Protein AF-A0A4S4DWM0-F1 (afdb_monomer)

Secondary structure (DSSP, 8-state):
-----S--PPP-TTEEEEEEE---STTSSS-SSBTTTTB---TTS-EEEEEHHHHTTTTTTT-EEEEEETTEEEEEEEEEEE--S--SSGGGTTPPPPPTTEEEE-HHHHHHTT--GGG-S-EEEEEEE-HHHHHTTHHHHHHHHHS--TTHHHHHHHHHHHHHHHHHHHTT--

InterPro domains:
  IPR036908 RlpA-like domain superfamily [G3DSA:2.40.40.10] (14-127)
  IPR036908 RlpA-like domain superfamily [SSF50685] (11-117)
  IPR039271 Kiwellin-like [PF24300] (2-119)
  IPR039271 Kiwellin-like [PTHR33191] (1-126)

Mean predicted aligned error: 11.69 Å

Radius of gyration: 18.22 Å; Cα contacts (8 Å, |Δi|>4): 328; chains: 1; bounding box: 51×33×52 Å

Foldseek 3Di:
DADFDQAAPDDDQFQKFKEAEWAQAVVTLVQFHAPQPRHGDGLQAWEWAAENNVCVVVPQAQPWKWKADPNFIDIYGYGHHQARHDACDVSNVHDGRDDRRYIYTGNNRCVRNVPPPVPHGIDIITMRDPCCVVPVCVVVVVVVVVPPDPPVVVVVVVVVVVVVVVVVVVVPPD

Nearest PDB structures (foldseek):
  6fpg-assembly1_E  TM=9.704E-01  e=7.828E-20  Zea mays
  4pmk-assembly1_A  TM=9.713E-01  e=9.513E-19  Actinidia chinensis
  6ti2-assembly1_A  TM=9.547E-01  e=1.549E-18  Zea mays
  4x9u-assembly2_B  TM=9.686E-01  e=9.062E-18  Actinidia deliciosa
  4x9u-assembly1_A  TM=9.707E-01  e=1.156E-17  Actinidia deliciosa

Solvent-accessible surface area (backbone atoms only — not comparable to full-atom values): 9502 Å² total; per-residue (Å²): 138,83,74,65,32,81,55,34,76,80,86,43,86,70,19,72,32,36,35,35,69,40,30,45,27,85,89,40,81,52,66,65,52,28,73,60,75,67,43,58,42,59,41,80,42,41,36,27,23,24,8,36,37,68,20,52,88,56,78,42,47,73,39,63,32,39,43,35,35,88,95,31,65,40,73,28,31,28,39,29,62,32,51,4,66,55,49,60,38,82,93,45,78,51,37,73,37,31,60,38,48,36,39,36,24,12,56,31,44,46,54,60,32,67,54,58,76,93,67,64,54,75,41,79,32,37,34,32,55,63,50,69,65,63,64,62,40,49,68,52,52,55,57,51,67,74,52,88,56,99,62,68,76,65,53,59,59,51,55,53,50,55,58,54,51,59,56,58,60,66,68,70,75,120

Sequence (174 aa):
MYTTYKCSPTVSSQTKATLTINSFQKGGDGGGPSECDGKYHSDDLPVVALSTGWYKGGSRCHNNITISANGRSVVAMVVDECDSTMGCDQDHDYQPPCPNNIVDASKAVWKALGVPQDNWGDLDIICLVSVLYDQQYTPIVEAVYVAGCPYCVLLKDLVKGLMLGLRTELLFMR

Organism: Camellia sinensis var. sinensis (NCBI:txid542762)

Structure (mmCIF, N/CA/C/O backbone):
data_AF-A0A4S4DWM0-F1
#
_entry.id   AF-A0A4S4DWM0-F1
#
loop_
_atom_site.group_PDB
_atom_site.id
_atom_site.type_symbol
_atom_site.label_atom_id
_atom_site.label_alt_id
_atom_si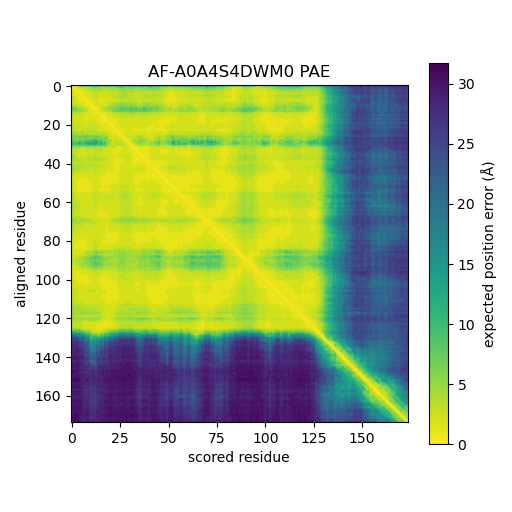te.label_comp_id
_atom_site.label_asym_id
_atom_site.label_entity_id
_atom_site.label_seq_id
_atom_site.pdbx_PDB_ins_code
_atom_site.Cartn_x
_atom_site.Cartn_y
_atom_site.Cartn_z
_atom_site.occupancy
_atom_site.B_iso_or_equiv
_atom_site.auth_seq_id
_atom_site.auth_comp_id
_atom_site.auth_asym_id
_atom_site.auth_atom_id
_atom_site.pdbx_PDB_model_num
ATOM 1 N N . MET A 1 1 ? 1.023 15.508 -18.387 1.00 84.12 1 MET A N 1
ATOM 2 C CA . MET A 1 1 ? 2.122 15.568 -17.400 1.00 84.12 1 MET A CA 1
ATOM 3 C C . MET A 1 1 ? 1.564 14.985 -16.115 1.00 84.12 1 MET A C 1
ATOM 5 O O . MET A 1 1 ? 0.490 15.428 -15.725 1.00 84.12 1 MET A O 1
ATOM 9 N N . TYR A 1 2 ? 2.207 13.969 -15.541 1.00 91.62 2 TYR A N 1
ATOM 10 C CA . TYR A 1 2 ? 1.778 13.349 -14.282 1.00 91.62 2 TYR A CA 1
ATOM 11 C C . TYR A 1 2 ? 2.597 13.913 -13.123 1.00 91.62 2 TYR A C 1
ATOM 13 O O . TYR A 1 2 ? 3.775 14.230 -13.297 1.00 91.62 2 TYR A O 1
ATOM 21 N N . THR A 1 3 ? 1.965 14.079 -11.965 1.00 95.31 3 THR A N 1
ATOM 22 C CA . THR A 1 3 ? 2.642 14.565 -10.760 1.00 95.31 3 THR A CA 1
ATOM 23 C C . THR A 1 3 ? 3.366 13.414 -10.082 1.00 95.31 3 THR A C 1
ATOM 25 O O . THR A 1 3 ? 2.801 12.334 -9.950 1.00 95.31 3 THR A O 1
ATOM 28 N N . THR A 1 4 ? 4.589 13.662 -9.620 1.00 96.81 4 THR A N 1
ATOM 29 C CA . THR A 1 4 ? 5.359 12.709 -8.821 1.00 96.81 4 THR A CA 1
ATOM 30 C C . THR A 1 4 ? 5.592 13.249 -7.416 1.00 96.81 4 THR A C 1
ATOM 32 O O . THR A 1 4 ? 5.619 14.461 -7.177 1.00 96.81 4 THR A O 1
ATOM 35 N N . TYR A 1 5 ? 5.764 12.338 -6.468 1.00 97.12 5 TYR A N 1
ATOM 36 C CA . TYR A 1 5 ? 5.906 12.624 -5.054 1.00 97.12 5 TYR A CA 1
ATOM 37 C C . TYR A 1 5 ? 6.996 11.752 -4.444 1.00 97.12 5 TYR A C 1
ATOM 39 O O . TYR A 1 5 ? 7.058 10.550 -4.670 1.00 97.12 5 TYR A O 1
ATOM 47 N N . LYS A 1 6 ? 7.831 12.366 -3.605 1.00 95.75 6 LYS A N 1
ATOM 48 C CA . LYS A 1 6 ? 8.791 11.656 -2.740 1.00 95.75 6 LYS A CA 1
ATOM 49 C C . LYS A 1 6 ? 8.312 11.556 -1.292 1.00 95.75 6 LYS A C 1
ATOM 51 O O . LYS A 1 6 ? 8.978 10.964 -0.450 1.00 95.75 6 LYS A O 1
ATOM 56 N N . CYS A 1 7 ? 7.191 12.199 -0.980 1.00 96.31 7 CYS A N 1
ATOM 57 C CA . CYS A 1 7 ? 6.642 12.300 0.360 1.00 96.31 7 CYS A CA 1
ATOM 58 C C . CYS A 1 7 ? 5.131 12.080 0.342 1.00 96.31 7 CYS A C 1
ATOM 60 O O . CYS A 1 7 ? 4.441 12.436 -0.614 1.00 96.31 7 CYS A O 1
ATOM 62 N N . SER A 1 8 ? 4.639 11.540 1.449 1.00 96.81 8 SER A N 1
ATOM 63 C CA . SER A 1 8 ? 3.228 11.277 1.707 1.00 96.81 8 SER A CA 1
ATOM 64 C C . SER A 1 8 ? 2.742 12.160 2.859 1.00 96.81 8 SER A C 1
ATOM 66 O O . SER A 1 8 ? 3.572 12.670 3.621 1.00 96.81 8 SER A O 1
ATOM 68 N N . PRO A 1 9 ? 1.421 12.354 3.022 1.00 95.81 9 PRO A N 1
ATOM 69 C CA . PRO A 1 9 ? 0.870 13.083 4.160 1.00 95.81 9 PRO A CA 1
ATOM 70 C C . PRO A 1 9 ? 1.352 12.535 5.510 1.00 95.81 9 PRO A C 1
ATOM 72 O O . PRO A 1 9 ? 1.701 11.360 5.642 1.00 95.81 9 PRO A O 1
ATOM 75 N N . THR A 1 10 ? 1.349 13.381 6.538 1.00 91.88 10 THR A N 1
ATOM 76 C CA . THR A 1 10 ? 1.818 13.010 7.879 1.00 91.88 10 THR A CA 1
ATOM 77 C C . THR A 1 10 ? 1.054 11.809 8.438 1.00 91.88 10 THR A C 1
ATOM 79 O O . THR A 1 10 ? -0.177 11.800 8.478 1.00 91.88 10 THR A O 1
ATOM 82 N N . VAL A 1 11 ? 1.797 10.815 8.927 1.00 89.06 11 VAL A N 1
ATOM 83 C CA . VAL A 1 11 ? 1.231 9.642 9.602 1.00 89.06 11 VAL A CA 1
ATOM 84 C C . VAL A 1 11 ? 0.773 10.028 11.011 1.00 89.06 11 VAL A C 1
ATOM 86 O O . VAL A 1 11 ? 1.516 10.638 11.776 1.00 89.06 11 VAL A O 1
ATOM 89 N N . SER A 1 12 ? -0.452 9.648 11.360 1.00 86.88 12 SER A N 1
ATOM 90 C CA . SER A 1 12 ? -1.062 9.816 12.683 1.00 86.88 12 SER A CA 1
ATOM 91 C C . SER A 1 12 ? -1.888 8.582 13.068 1.00 86.88 12 SER A C 1
ATOM 93 O O . SER A 1 12 ? -2.016 7.633 12.291 1.00 86.88 12 SER A O 1
ATOM 95 N N . SER A 1 13 ? -2.505 8.600 14.252 1.00 82.00 13 SER A N 1
ATOM 96 C CA . SER A 1 13 ? -3.485 7.581 14.655 1.00 82.00 13 SER A CA 1
ATOM 97 C C . SER A 1 13 ? -4.759 7.585 13.798 1.00 82.00 13 SER A C 1
ATOM 99 O O . SER A 1 13 ? -5.569 6.673 13.898 1.00 82.00 13 SER A O 1
ATOM 101 N N . GLN A 1 14 ? -4.973 8.597 12.959 1.00 88.06 14 GLN A N 1
ATOM 102 C CA . GLN A 1 14 ? -6.126 8.678 12.064 1.00 88.06 14 GLN A CA 1
ATOM 103 C C . GLN A 1 14 ? -5.676 9.118 10.670 1.00 88.06 14 GLN A C 1
ATOM 105 O O . GLN A 1 14 ? -6.199 10.077 10.102 1.00 88.06 14 GLN A O 1
ATOM 110 N N . THR A 1 15 ? -4.658 8.441 10.129 1.00 92.44 15 THR A N 1
ATOM 111 C CA . THR A 1 15 ? -4.119 8.769 8.804 1.00 92.44 15 THR A CA 1
ATOM 112 C C . THR A 1 15 ? -5.198 8.540 7.756 1.00 92.44 15 THR A C 1
ATOM 114 O O . THR A 1 15 ? -5.656 7.415 7.572 1.00 92.44 15 THR A O 1
ATOM 117 N N . LYS A 1 16 ? -5.615 9.610 7.080 1.00 96.19 16 LYS A N 1
ATOM 118 C 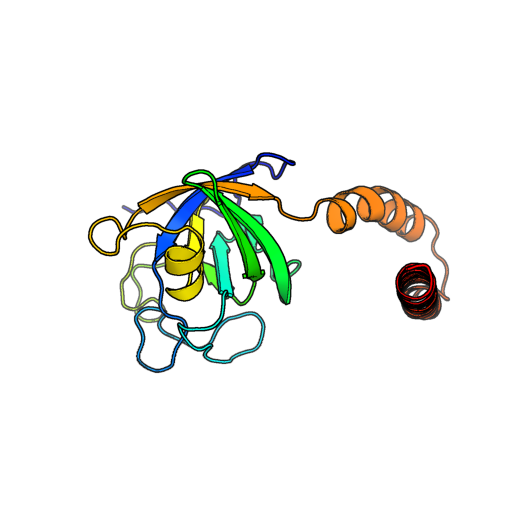CA . LYS A 1 16 ? -6.537 9.523 5.948 1.00 96.19 16 LYS A CA 1
ATOM 119 C C . LYS A 1 16 ? -5.777 9.031 4.726 1.00 96.19 16 LYS A C 1
ATOM 121 O O . LYS A 1 16 ? -4.721 9.577 4.408 1.00 96.19 16 LYS A O 1
ATOM 126 N N . ALA A 1 17 ? -6.324 8.028 4.061 1.00 97.25 17 ALA A N 1
ATOM 127 C CA . ALA A 1 17 ? -5.766 7.461 2.846 1.00 97.25 17 ALA A CA 1
ATOM 128 C C . ALA A 1 17 ? -6.890 7.081 1.884 1.00 97.25 17 ALA A C 1
ATOM 130 O O 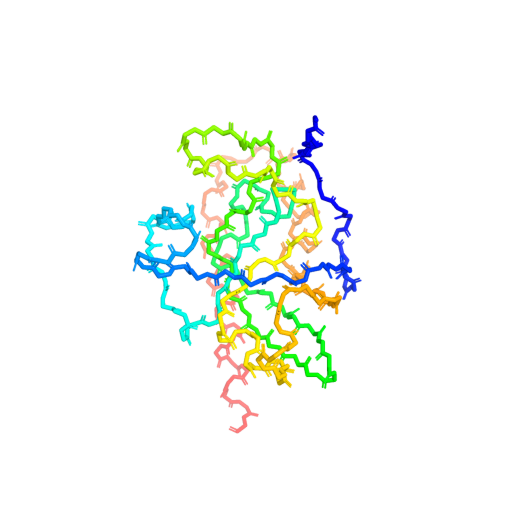. ALA A 1 17 ? -8.044 6.946 2.295 1.00 97.25 17 ALA A O 1
ATOM 131 N N . THR A 1 18 ? -6.528 6.888 0.625 1.00 98.31 18 THR A N 1
ATOM 132 C CA . THR A 1 18 ? -7.394 6.273 -0.375 1.00 98.31 18 THR A CA 1
ATOM 133 C C . THR A 1 18 ? -6.947 4.827 -0.544 1.00 98.31 18 THR A C 1
ATOM 135 O O . THR A 1 18 ? -5.769 4.553 -0.768 1.00 98.31 18 THR A O 1
ATOM 138 N N . LEU A 1 19 ? -7.877 3.899 -0.353 1.00 98.25 19 LEU A N 1
ATOM 139 C CA . LEU A 1 19 ? -7.682 2.482 -0.606 1.00 98.25 19 LEU A CA 1
ATOM 140 C C . LEU A 1 19 ? -7.944 2.216 -2.084 1.00 98.25 19 LEU A C 1
ATOM 142 O O . LEU A 1 19 ? -9.036 2.529 -2.558 1.00 98.25 19 LEU A O 1
ATOM 146 N N . THR A 1 20 ? -6.975 1.617 -2.765 1.00 97.75 20 THR A N 1
ATOM 147 C CA . THR A 1 20 ? -7.118 1.120 -4.139 1.00 97.75 20 THR A CA 1
ATOM 148 C C . THR A 1 20 ? -7.081 -0.403 -4.160 1.00 97.75 20 THR A C 1
ATOM 150 O O . THR A 1 20 ? -6.827 -1.054 -3.137 1.00 97.75 20 THR A O 1
ATOM 153 N N . ILE A 1 21 ? -7.433 -0.992 -5.298 1.00 96.75 21 ILE A N 1
ATOM 154 C CA . ILE A 1 21 ? -7.396 -2.436 -5.493 1.00 96.75 21 ILE A CA 1
ATOM 155 C C . ILE A 1 21 ? -6.232 -2.831 -6.390 1.00 96.75 21 ILE A C 1
ATOM 157 O O . ILE A 1 21 ? -6.082 -2.289 -7.479 1.00 96.75 21 ILE A O 1
ATOM 161 N N . ASN A 1 22 ? -5.487 -3.835 -5.940 1.00 95.69 22 ASN A N 1
ATOM 162 C CA . ASN A 1 22 ? -4.404 -4.445 -6.693 1.00 95.69 22 ASN A CA 1
ATOM 163 C C . ASN A 1 22 ? -4.311 -5.939 -6.382 1.00 95.69 22 ASN A C 1
ATOM 165 O O . ASN A 1 22 ? -4.739 -6.413 -5.324 1.00 95.69 22 ASN A O 1
ATOM 169 N N . SER A 1 23 ? -3.760 -6.700 -7.314 1.00 96.38 23 SER A N 1
ATOM 170 C CA . SER A 1 23 ? -3.509 -8.124 -7.200 1.00 96.38 23 SER A CA 1
ATOM 171 C C . SER A 1 23 ? -2.002 -8.381 -7.246 1.00 96.38 23 SER A C 1
ATOM 173 O O . SER A 1 23 ? -1.362 -8.312 -8.296 1.00 96.38 23 SER A O 1
ATOM 175 N N . PHE A 1 24 ? -1.462 -8.785 -6.096 1.00 95.75 24 PHE A N 1
ATOM 176 C CA . PHE A 1 24 ? -0.043 -9.090 -5.872 1.00 95.75 24 PHE A CA 1
ATOM 177 C C . PHE A 1 24 ? 0.358 -10.496 -6.343 1.00 95.75 24 PHE A C 1
ATOM 179 O O . PHE A 1 24 ? 1.486 -10.945 -6.127 1.00 95.75 24 PHE A O 1
ATOM 186 N N . GLN A 1 25 ? -0.575 -11.244 -6.933 1.00 96.50 25 GLN A N 1
ATOM 187 C CA . GLN A 1 25 ? -0.326 -12.598 -7.410 1.00 96.50 25 GLN A CA 1
ATOM 188 C C . GLN A 1 25 ? 0.380 -12.592 -8.767 1.00 96.50 25 GLN A C 1
ATOM 190 O O . GLN A 1 25 ? 0.293 -11.652 -9.554 1.00 96.50 25 GLN A O 1
ATOM 195 N N . LYS A 1 26 ? 1.050 -13.701 -9.086 1.00 93.56 26 LYS A N 1
ATOM 196 C CA . LYS A 1 26 ? 1.722 -13.857 -10.377 1.00 93.56 26 LYS A CA 1
ATOM 197 C C . LYS A 1 26 ? 0.712 -13.784 -11.525 1.00 93.56 26 LYS A C 1
ATOM 199 O O . LYS A 1 26 ? -0.238 -14.564 -11.553 1.00 93.56 26 LYS A O 1
ATOM 204 N N . GLY A 1 27 ? 0.971 -12.908 -12.496 1.00 89.69 27 GLY A N 1
ATOM 205 C CA . GLY A 1 27 ? 0.053 -12.653 -13.613 1.00 89.69 27 GLY A CA 1
ATOM 206 C C . GLY A 1 27 ? -1.155 -11.789 -13.234 1.00 89.69 27 GLY A C 1
ATOM 207 O O . GLY A 1 27 ? -2.140 -11.779 -13.968 1.00 89.69 27 GLY A O 1
ATOM 208 N N . GLY A 1 28 ? -1.093 -11.131 -12.074 1.00 89.19 28 GLY A N 1
ATOM 209 C CA . GLY A 1 28 ? -1.983 -10.051 -11.677 1.00 89.19 28 GLY A CA 1
ATOM 210 C C . GLY A 1 28 ? -1.674 -8.725 -12.374 1.00 89.19 28 GLY A C 1
ATOM 211 O O . GLY A 1 28 ? -0.840 -8.660 -13.273 1.00 89.19 28 GLY A O 1
ATOM 212 N N . ASP A 1 29 ? -2.358 -7.676 -11.932 1.00 83.75 29 ASP A N 1
ATOM 213 C CA . ASP A 1 29 ? -2.177 -6.279 -12.347 1.00 83.75 29 ASP A CA 1
ATOM 214 C C . ASP A 1 29 ? -1.058 -5.546 -11.591 1.00 83.75 29 ASP A C 1
ATOM 216 O O . ASP A 1 29 ? -0.580 -4.527 -12.083 1.00 83.75 29 ASP A O 1
ATOM 220 N N . GLY A 1 30 ? -0.572 -6.092 -10.470 1.00 78.19 30 GLY A N 1
ATOM 221 C CA . GLY A 1 30 ? 0.536 -5.523 -9.692 1.00 78.19 30 GLY A CA 1
ATOM 222 C C . GLY A 1 30 ? 1.914 -5.600 -10.357 1.00 78.19 30 GLY A C 1
ATOM 223 O O . GLY A 1 30 ? 2.913 -5.262 -9.732 1.00 78.19 30 GLY A O 1
ATOM 224 N N . GLY A 1 31 ? 1.990 -6.063 -11.607 1.00 84.38 31 GLY A N 1
ATOM 225 C CA . GLY A 1 31 ? 3.233 -6.162 -12.363 1.00 84.38 31 GLY A CA 1
ATOM 226 C C . GLY A 1 31 ? 4.184 -7.222 -11.801 1.00 84.38 31 GLY A C 1
ATOM 227 O O . GLY A 1 31 ? 3.956 -8.429 -11.944 1.00 84.38 31 GLY A O 1
ATOM 228 N N . GLY A 1 32 ? 5.297 -6.764 -11.227 1.00 89.31 32 GLY A N 1
ATOM 229 C CA . GLY A 1 32 ? 6.384 -7.603 -10.726 1.00 89.31 32 GLY A CA 1
ATOM 230 C C . GLY A 1 32 ? 6.135 -8.228 -9.343 1.00 89.31 32 GLY A C 1
ATOM 231 O O . GLY A 1 32 ? 5.074 -8.069 -8.745 1.00 89.31 32 GLY A O 1
ATOM 232 N N . PRO A 1 33 ? 7.111 -8.995 -8.823 1.00 94.25 33 PRO A N 1
ATOM 233 C CA . PRO A 1 33 ? 7.114 -9.427 -7.426 1.00 94.25 33 PRO A CA 1
ATOM 234 C C . PRO A 1 33 ? 7.263 -8.230 -6.476 1.00 94.25 33 PRO A C 1
ATOM 236 O O . PRO A 1 33 ? 7.972 -7.287 -6.807 1.00 94.25 33 PRO A O 1
ATOM 239 N N . SER A 1 34 ? 6.689 -8.316 -5.276 1.00 96.31 34 SER A N 1
ATOM 240 C CA . SER A 1 34 ? 6.656 -7.193 -4.338 1.00 96.31 34 SER A CA 1
ATOM 241 C C . SER A 1 34 ? 8.017 -6.818 -3.747 1.00 96.31 34 SER A C 1
ATOM 243 O O . SER A 1 34 ? 8.821 -7.690 -3.403 1.00 96.31 34 SER A O 1
ATOM 245 N N . GLU A 1 35 ? 8.245 -5.519 -3.551 1.00 96.25 35 GLU A N 1
ATOM 246 C CA . GLU A 1 35 ? 9.536 -4.927 -3.175 1.00 96.25 35 GLU A CA 1
ATOM 247 C C . GLU A 1 35 ? 10.096 -5.419 -1.831 1.00 96.25 35 GLU A C 1
ATOM 249 O O . GLU A 1 35 ? 11.311 -5.537 -1.665 1.00 96.25 35 GLU A O 1
ATOM 254 N N . CYS A 1 36 ? 9.248 -5.756 -0.852 1.00 95.50 36 CYS A N 1
ATOM 255 C CA . CYS A 1 36 ? 9.744 -6.153 0.469 1.00 95.50 36 CYS A CA 1
ATOM 256 C C . CYS A 1 36 ? 10.476 -7.501 0.480 1.00 95.50 36 CYS A C 1
ATOM 258 O O . CYS A 1 36 ? 11.385 -7.694 1.291 1.00 95.50 36 CYS A O 1
ATOM 260 N N . ASP A 1 37 ? 10.061 -8.457 -0.358 1.00 96.94 37 ASP A N 1
ATOM 261 C CA . ASP A 1 37 ? 10.576 -9.831 -0.320 1.00 96.94 37 ASP A CA 1
ATOM 262 C C . ASP A 1 37 ? 10.818 -10.488 -1.684 1.00 96.94 37 ASP A C 1
ATOM 264 O O . ASP A 1 37 ? 11.252 -11.646 -1.729 1.00 96.94 37 ASP A O 1
ATOM 268 N N . GLY A 1 38 ? 10.578 -9.768 -2.780 1.00 96.06 38 GLY A N 1
ATOM 269 C CA . GLY A 1 38 ? 10.754 -10.253 -4.144 1.00 96.06 38 GLY A CA 1
ATOM 270 C C . GLY A 1 38 ? 9.806 -11.397 -4.498 1.00 96.06 38 GLY A C 1
ATOM 271 O O . GLY A 1 38 ? 10.171 -12.274 -5.289 1.00 96.06 38 GLY A O 1
ATOM 272 N N . LYS A 1 39 ? 8.613 -11.451 -3.889 1.00 96.00 39 LYS A N 1
ATOM 273 C CA . LYS A 1 39 ? 7.637 -12.533 -4.094 1.00 96.00 39 LYS A CA 1
ATOM 274 C C . LYS A 1 39 ? 6.281 -12.007 -4.529 1.00 96.00 39 LYS A C 1
ATOM 276 O O . LYS A 1 39 ? 5.889 -10.891 -4.226 1.00 96.00 39 LYS A O 1
ATOM 281 N N . TYR A 1 40 ? 5.546 -12.884 -5.200 1.00 97.00 40 TYR A N 1
ATOM 282 C CA . TYR A 1 40 ? 4.117 -12.707 -5.415 1.00 97.00 40 TYR A CA 1
ATOM 283 C C . TYR A 1 40 ? 3.342 -13.185 -4.185 1.00 97.00 40 TYR A C 1
ATOM 285 O O . TYR A 1 40 ? 3.691 -14.206 -3.582 1.00 97.00 40 TYR A O 1
ATOM 293 N N . HIS A 1 41 ? 2.249 -12.498 -3.869 1.00 96.25 41 HIS A N 1
ATOM 294 C CA . HIS A 1 41 ? 1.358 -12.802 -2.751 1.00 96.25 41 HIS A CA 1
ATOM 295 C C . HIS A 1 41 ? -0.041 -13.127 -3.277 1.00 96.25 41 HIS A C 1
ATOM 297 O O . HIS A 1 41 ? -0.522 -12.509 -4.218 1.00 96.25 41 HIS A O 1
ATOM 303 N N . SER A 1 42 ? -0.703 -14.133 -2.705 1.00 97.12 42 SER A N 1
ATOM 304 C CA . SER A 1 42 ? -2.056 -14.510 -3.137 1.00 97.12 42 SER A CA 1
ATOM 305 C C . SER A 1 42 ? -3.069 -13.407 -2.820 1.00 97.12 42 SER A C 1
ATOM 307 O O . SER A 1 42 ? -3.030 -12.828 -1.737 1.00 97.12 42 SER A O 1
ATOM 309 N N . ASP A 1 43 ? -4.041 -13.206 -3.713 1.00 96.06 43 ASP A N 1
ATOM 310 C CA . ASP A 1 43 ? -5.174 -12.291 -3.512 1.00 96.06 43 ASP A CA 1
ATOM 311 C C . ASP A 1 43 ? -6.054 -12.625 -2.295 1.00 96.06 43 ASP A C 1
ATOM 313 O O . ASP A 1 43 ? -6.860 -11.792 -1.869 1.00 96.06 43 ASP A O 1
ATOM 317 N N . ASP A 1 44 ? -5.919 -13.834 -1.744 1.00 96.81 44 ASP A N 1
ATOM 318 C CA . ASP A 1 44 ? -6.617 -14.280 -0.538 1.00 96.81 44 ASP A CA 1
ATOM 319 C C . ASP A 1 44 ? -5.862 -13.925 0.759 1.00 96.81 44 ASP A C 1
ATOM 321 O O . ASP A 1 44 ? -6.396 -14.113 1.855 1.00 96.81 44 ASP A O 1
ATOM 325 N N . LEU A 1 45 ? -4.646 -13.374 0.663 1.00 97.12 45 LEU A N 1
ATOM 326 C CA . LEU A 1 45 ? -3.897 -12.848 1.804 1.00 97.12 45 LEU A CA 1
ATOM 327 C C . LEU A 1 45 ? -4.169 -11.350 1.976 1.00 97.12 45 LEU A C 1
ATOM 329 O O . LEU A 1 45 ? -4.107 -10.617 0.994 1.00 97.12 45 LEU A O 1
ATOM 333 N N . PRO A 1 46 ? -4.414 -10.855 3.204 1.00 97.56 46 PRO A N 1
ATOM 334 C CA . PRO A 1 46 ? -4.595 -9.430 3.452 1.00 97.56 46 PRO A CA 1
ATOM 335 C C . PRO A 1 46 ? -3.240 -8.711 3.411 1.00 97.56 46 PRO A C 1
ATOM 337 O O . PRO A 1 46 ? -2.592 -8.497 4.438 1.00 97.56 46 PRO A O 1
ATOM 340 N N . VAL A 1 47 ? -2.805 -8.354 2.208 1.00 98.12 47 VAL A N 1
ATOM 341 C CA . VAL A 1 47 ? -1.554 -7.632 1.944 1.00 98.12 47 VAL A CA 1
ATOM 342 C C . VAL A 1 47 ? -1.803 -6.308 1.224 1.00 98.12 47 VAL A C 1
ATOM 344 O O . VAL A 1 47 ? -2.851 -6.144 0.583 1.00 98.12 47 VAL A O 1
ATOM 347 N N . VAL A 1 48 ? -0.861 -5.371 1.369 1.00 98.19 48 VAL A N 1
ATOM 348 C CA . VAL A 1 48 ? -0.925 -4.025 0.781 1.00 98.19 48 VAL A CA 1
ATOM 349 C C . VAL A 1 48 ? 0.431 -3.489 0.310 1.00 98.19 48 VAL A C 1
ATOM 351 O O . VAL A 1 48 ? 1.474 -3.843 0.869 1.00 98.19 48 VAL A O 1
ATOM 354 N N . ALA A 1 49 ? 0.381 -2.540 -0.622 1.00 97.81 49 ALA A N 1
ATOM 355 C CA . ALA A 1 49 ? 1.440 -1.589 -0.924 1.00 97.81 49 ALA A CA 1
ATOM 356 C C . ALA A 1 49 ? 1.145 -0.224 -0.289 1.00 97.81 49 ALA A C 1
ATOM 358 O O . ALA A 1 49 ? -0.012 0.143 -0.059 1.00 97.81 49 ALA A O 1
ATOM 359 N N . LEU A 1 50 ? 2.188 0.554 -0.015 1.00 97.62 50 LEU A N 1
ATOM 360 C CA . LEU A 1 50 ? 2.060 1.929 0.473 1.00 97.62 50 LEU A CA 1
ATOM 361 C C . LEU A 1 50 ? 2.709 2.901 -0.507 1.00 97.62 50 LEU A C 1
ATOM 363 O O . LEU A 1 50 ? 3.790 2.608 -1.008 1.00 97.62 50 LEU A O 1
ATOM 367 N N . SER A 1 51 ? 2.117 4.085 -0.704 1.00 97.88 51 SER A N 1
ATOM 368 C CA . SER A 1 51 ? 2.790 5.180 -1.423 1.00 97.88 51 SER A CA 1
ATOM 369 C C . SER A 1 51 ? 4.209 5.413 -0.897 1.00 97.88 51 SER A C 1
ATOM 371 O O . SER A 1 51 ? 4.416 5.360 0.318 1.00 97.88 51 SER A O 1
ATOM 373 N N . THR A 1 52 ? 5.159 5.767 -1.766 1.00 97.75 52 THR A N 1
ATOM 374 C CA . THR A 1 52 ? 6.597 5.919 -1.451 1.00 97.75 52 THR A CA 1
ATOM 375 C C . THR A 1 52 ? 6.908 6.577 -0.102 1.00 97.75 52 THR A C 1
ATOM 377 O O . THR A 1 52 ? 7.697 6.066 0.700 1.00 97.75 52 THR A O 1
ATOM 380 N N . GLY A 1 53 ? 6.271 7.711 0.211 1.00 95.69 53 GLY A N 1
ATOM 381 C CA . GLY A 1 53 ? 6.523 8.418 1.470 1.00 95.69 53 GLY A CA 1
ATOM 382 C C . GLY A 1 53 ? 6.080 7.636 2.714 1.00 95.69 53 GLY A C 1
ATOM 383 O O . GLY A 1 53 ? 6.707 7.731 3.773 1.00 95.69 53 GLY A O 1
ATOM 384 N N . TRP A 1 54 ? 5.020 6.836 2.601 1.00 96.44 54 TRP A N 1
ATOM 385 C CA . TRP A 1 54 ? 4.590 5.897 3.633 1.00 96.44 54 TRP A CA 1
ATOM 386 C C . TRP A 1 54 ? 5.329 4.558 3.575 1.00 96.44 54 TRP A C 1
ATOM 388 O O . TRP A 1 54 ? 5.493 3.927 4.615 1.00 96.44 54 TRP A O 1
ATOM 398 N N . TYR A 1 55 ? 5.834 4.127 2.429 1.00 96.06 55 TYR A N 1
ATOM 399 C CA . TYR A 1 55 ? 6.711 2.962 2.359 1.00 96.06 55 TYR A CA 1
ATOM 400 C C . TYR A 1 55 ? 8.038 3.206 3.102 1.00 96.06 55 TYR A C 1
ATOM 402 O O . TYR A 1 55 ? 8.537 2.322 3.805 1.00 96.06 55 TYR A O 1
ATOM 410 N N . LYS A 1 56 ? 8.549 4.451 3.044 1.00 94.69 56 LYS A N 1
ATOM 411 C CA . LYS A 1 56 ? 9.738 4.927 3.780 1.00 94.69 56 LYS A CA 1
ATOM 412 C C . LYS A 1 56 ? 10.959 4.031 3.508 1.00 94.69 56 LYS A C 1
ATOM 414 O O . LYS A 1 56 ? 11.659 3.619 4.431 1.00 94.69 56 LYS A O 1
ATOM 419 N N . GLY A 1 57 ? 11.185 3.704 2.232 1.00 94.00 57 GLY A N 1
ATOM 420 C CA . GLY A 1 57 ? 12.302 2.862 1.787 1.00 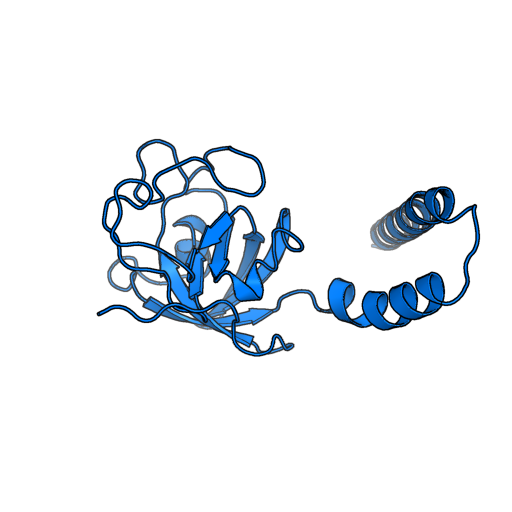94.00 57 GLY A CA 1
ATOM 421 C C . GLY A 1 57 ? 12.302 1.473 2.431 1.00 94.00 57 GLY A C 1
ATOM 422 O O . GLY A 1 57 ? 13.341 1.011 2.895 1.00 94.00 57 GLY A O 1
ATOM 423 N N . GLY A 1 58 ? 11.125 0.860 2.566 1.00 92.94 58 GLY A N 1
ATOM 424 C CA . GLY A 1 58 ? 10.965 -0.478 3.133 1.00 92.94 58 GLY A CA 1
ATOM 425 C C . 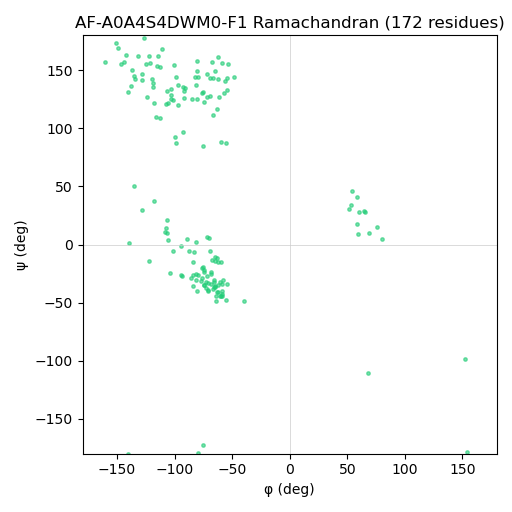GLY A 1 58 ? 10.986 -0.544 4.658 1.00 92.94 58 GLY A C 1
ATOM 426 O O . GLY A 1 58 ? 10.868 -1.628 5.228 1.00 92.94 58 GLY A O 1
ATOM 427 N N . SER A 1 59 ? 11.055 0.586 5.375 1.00 93.25 59 SER A N 1
ATOM 428 C CA . SER A 1 59 ? 11.063 0.561 6.847 1.00 93.25 59 SER A CA 1
ATOM 429 C C . SER A 1 59 ? 9.779 -0.026 7.453 1.00 93.25 59 SER A C 1
ATOM 431 O O . SER A 1 59 ? 9.729 -0.291 8.656 1.00 93.25 59 SER A O 1
ATOM 433 N N . ARG A 1 6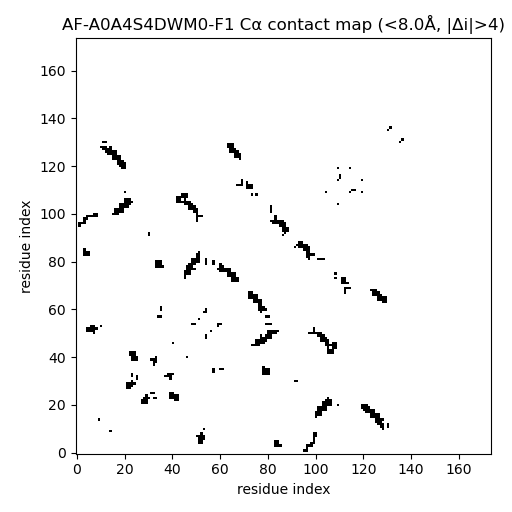0 ? 8.713 -0.151 6.651 1.00 93.12 60 ARG A N 1
ATOM 434 C CA . ARG A 1 60 ? 7.427 -0.740 7.042 1.00 93.12 60 ARG A CA 1
ATOM 435 C C . ARG A 1 60 ? 7.185 -2.133 6.463 1.00 93.12 60 ARG A C 1
ATOM 437 O O . ARG A 1 60 ? 6.125 -2.687 6.729 1.00 93.12 60 ARG A O 1
ATOM 444 N N . CYS A 1 61 ? 8.145 -2.713 5.746 1.00 95.06 61 CYS A N 1
ATOM 445 C CA . CYS A 1 61 ? 8.024 -4.061 5.205 1.00 95.06 61 CYS A CA 1
ATOM 446 C C . CYS A 1 61 ? 7.684 -5.090 6.280 1.00 95.06 61 CYS A C 1
ATOM 448 O O . CYS A 1 61 ? 8.282 -5.108 7.358 1.00 95.06 61 CYS A O 1
ATOM 450 N N . HIS A 1 62 ? 6.702 -5.935 5.972 1.00 94.50 62 HIS A N 1
ATOM 451 C CA . HIS A 1 62 ? 6.157 -6.981 6.838 1.00 94.50 62 HIS A CA 1
ATOM 452 C C . HIS A 1 62 ? 5.561 -6.488 8.165 1.00 94.50 62 HIS A C 1
ATOM 454 O O . HIS A 1 62 ? 5.195 -7.295 9.022 1.00 94.50 62 HIS A O 1
ATOM 460 N N . ASN A 1 63 ? 5.413 -5.171 8.341 1.00 92.62 63 ASN A N 1
ATOM 461 C CA . ASN A 1 63 ? 4.647 -4.622 9.446 1.00 92.62 63 ASN A CA 1
ATOM 462 C C . ASN A 1 63 ? 3.159 -4.661 9.112 1.00 92.62 63 ASN A C 1
ATOM 464 O O . ASN A 1 63 ? 2.738 -4.496 7.967 1.00 92.62 63 ASN A O 1
ATOM 468 N N . ASN A 1 64 ? 2.359 -4.819 10.160 1.00 93.12 64 ASN A N 1
ATOM 469 C CA . ASN A 1 64 ? 0.913 -4.807 10.049 1.00 93.12 64 ASN A CA 1
ATOM 470 C C . ASN A 1 64 ? 0.359 -3.395 10.251 1.00 93.12 64 ASN A C 1
ATOM 472 O O . ASN A 1 64 ? 0.713 -2.695 11.210 1.00 93.12 64 AS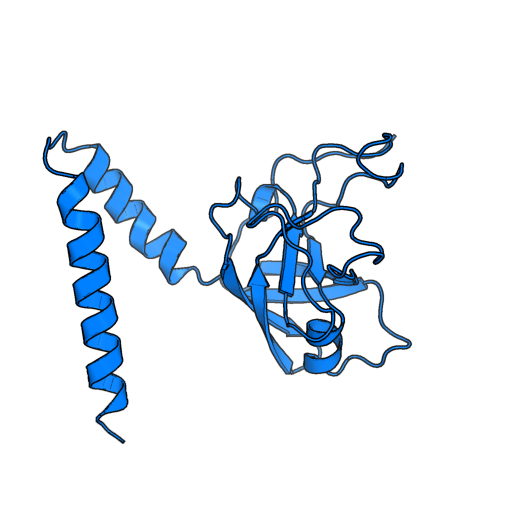N A O 1
ATOM 476 N N . ILE A 1 65 ? -0.567 -3.019 9.378 1.00 93.81 65 ILE A N 1
ATOM 477 C CA . ILE A 1 65 ? -1.394 -1.820 9.499 1.00 93.81 65 ILE A CA 1
ATOM 478 C C . ILE A 1 65 ? -2.847 -2.227 9.726 1.00 93.81 65 ILE A C 1
ATOM 480 O O . ILE A 1 65 ? -3.273 -3.305 9.313 1.00 93.81 65 ILE A O 1
ATOM 484 N N . THR A 1 66 ? -3.614 -1.372 10.395 1.00 95.44 66 THR A N 1
ATOM 485 C CA . THR A 1 66 ? -5.064 -1.563 10.521 1.00 95.44 66 THR A CA 1
ATOM 486 C C . THR A 1 66 ? -5.780 -0.578 9.613 1.00 95.44 66 THR A C 1
ATOM 488 O O . THR A 1 66 ? -5.624 0.633 9.757 1.00 95.44 66 THR A O 1
ATOM 491 N N . ILE A 1 67 ? -6.578 -1.102 8.693 1.00 96.62 67 ILE A N 1
ATOM 492 C CA . ILE A 1 67 ? -7.375 -0.331 7.743 1.00 96.62 67 ILE A CA 1
ATOM 493 C C . ILE A 1 67 ? -8.810 -0.349 8.235 1.00 96.62 67 ILE A C 1
ATOM 495 O O . ILE A 1 67 ? -9.339 -1.420 8.524 1.00 96.62 67 ILE A O 1
ATOM 499 N N . SER A 1 68 ? -9.431 0.822 8.349 1.00 96.12 68 SER A N 1
ATOM 500 C CA . SER A 1 68 ? -10.814 0.957 8.804 1.00 96.12 68 SER A CA 1
ATOM 501 C C . SER A 1 68 ? -11.656 1.707 7.783 1.00 96.12 68 SER A C 1
ATOM 503 O O . SER A 1 68 ? -11.307 2.817 7.378 1.00 96.12 68 SER A O 1
ATOM 505 N N . ALA A 1 69 ? -12.769 1.093 7.393 1.00 95.31 69 ALA A N 1
ATOM 506 C CA . ALA A 1 69 ? -13.729 1.616 6.429 1.00 95.31 69 ALA A CA 1
ATOM 507 C C . ALA A 1 69 ? -15.073 0.902 6.602 1.00 95.31 69 ALA A C 1
ATOM 509 O O . ALA A 1 69 ? -15.116 -0.217 7.108 1.00 95.31 69 ALA A O 1
ATOM 510 N N . ASN A 1 70 ? -16.177 1.521 6.175 1.00 93.31 70 ASN A N 1
ATOM 511 C CA . ASN A 1 70 ? -17.499 0.875 6.171 1.00 93.31 70 ASN A CA 1
ATOM 512 C C . ASN A 1 70 ? -17.915 0.263 7.537 1.00 93.31 70 ASN A C 1
ATOM 514 O O . ASN A 1 70 ? -18.535 -0.797 7.611 1.00 93.31 70 ASN A O 1
ATOM 518 N N . GLY A 1 71 ? -17.504 0.893 8.646 1.00 95.00 71 GLY A N 1
ATOM 519 C CA . GLY A 1 71 ? -17.757 0.396 10.007 1.00 95.00 71 GLY A CA 1
ATOM 520 C C . GLY A 1 71 ? -17.007 -0.891 10.386 1.00 95.00 71 GLY A C 1
ATOM 521 O O . GLY A 1 71 ? -17.302 -1.479 11.424 1.00 95.00 71 GLY A O 1
ATOM 522 N N . ARG A 1 72 ? -16.051 -1.336 9.565 1.00 96.56 72 ARG A N 1
ATOM 523 C CA . ARG A 1 72 ? -15.220 -2.526 9.778 1.00 96.56 72 ARG A CA 1
ATOM 524 C C . ARG A 1 72 ? -13.740 -2.160 9.791 1.00 96.56 72 ARG A C 1
ATOM 526 O O . ARG A 1 72 ? -13.342 -1.105 9.297 1.00 96.56 72 ARG A O 1
ATOM 533 N N . SER A 1 73 ? -12.931 -3.070 10.325 1.00 95.50 73 SER A N 1
ATOM 534 C CA . SER A 1 73 ? -11.476 -2.955 10.313 1.00 95.50 73 SER A CA 1
ATOM 535 C C . SER A 1 73 ? -10.832 -4.279 9.926 1.00 95.50 73 SER A C 1
ATOM 537 O O . SER A 1 73 ? -11.322 -5.347 10.293 1.00 95.50 73 SER A O 1
ATOM 539 N N . VAL A 1 74 ? -9.715 -4.204 9.212 1.00 96.56 74 VAL A N 1
ATOM 540 C CA . VAL A 1 74 ? -8.897 -5.354 8.821 1.00 96.56 74 VAL A CA 1
ATOM 541 C C . VAL A 1 74 ? -7.430 -5.051 9.083 1.00 96.56 74 VAL A C 1
ATOM 543 O O . VAL A 1 74 ? -6.972 -3.922 8.908 1.00 96.56 74 VAL A O 1
ATOM 546 N N . VAL A 1 75 ? -6.697 -6.068 9.528 1.00 96.06 75 VAL A N 1
ATOM 547 C CA . VAL A 1 75 ? -5.242 -6.010 9.649 1.00 96.06 75 VAL A CA 1
ATOM 548 C C . VAL A 1 75 ? -4.640 -6.540 8.357 1.00 96.06 75 VAL A C 1
ATOM 550 O O . VAL A 1 75 ? -4.970 -7.652 7.949 1.00 96.06 75 VAL A O 1
ATOM 553 N N . ALA A 1 76 ? -3.765 -5.754 7.738 1.00 96.62 76 ALA A N 1
ATOM 554 C CA . ALA A 1 76 ? -3.071 -6.130 6.516 1.00 96.62 76 ALA A CA 1
ATOM 555 C C . ALA A 1 76 ? -1.560 -5.937 6.657 1.00 96.62 76 ALA A C 1
ATOM 557 O O . ALA A 1 76 ? -1.104 -5.028 7.357 1.00 96.62 76 ALA A O 1
ATOM 558 N N . MET A 1 77 ? -0.794 -6.803 5.999 1.00 97.00 77 MET A N 1
ATOM 559 C CA . MET A 1 77 ? 0.665 -6.762 6.004 1.00 97.00 77 MET A CA 1
ATOM 560 C C . MET A 1 77 ? 1.175 -5.930 4.828 1.00 97.00 77 MET A C 1
ATOM 562 O O . MET A 1 77 ? 0.756 -6.135 3.691 1.00 97.00 77 MET A O 1
ATOM 566 N N . VAL A 1 78 ? 2.106 -5.017 5.094 1.00 97.44 78 VAL A N 1
ATOM 567 C CA . VAL A 1 78 ? 2.791 -4.267 4.036 1.00 97.44 78 VAL A CA 1
ATOM 568 C C . VAL A 1 78 ? 3.794 -5.185 3.349 1.00 97.44 78 VAL A C 1
ATOM 570 O O . VAL A 1 78 ? 4.681 -5.733 4.009 1.00 97.44 78 VAL A O 1
ATOM 573 N N . VAL A 1 79 ? 3.653 -5.350 2.039 1.00 97.75 79 VAL A N 1
ATOM 574 C CA . VAL A 1 79 ? 4.540 -6.191 1.222 1.00 97.75 79 VAL A CA 1
ATOM 575 C C . VAL A 1 79 ? 5.213 -5.425 0.095 1.00 97.75 79 VAL A C 1
ATOM 577 O O . VAL A 1 79 ? 6.190 -5.931 -0.444 1.00 97.75 79 VAL A O 1
ATOM 580 N N . ASP A 1 80 ? 4.742 -4.221 -0.230 1.00 97.56 80 ASP A N 1
ATOM 581 C CA . ASP A 1 80 ? 5.174 -3.541 -1.446 1.00 97.56 80 ASP A CA 1
ATOM 582 C C . ASP A 1 80 ? 5.188 -2.010 -1.345 1.00 97.56 80 ASP A C 1
ATOM 584 O O . ASP A 1 80 ? 4.644 -1.411 -0.403 1.00 97.56 80 ASP A O 1
ATOM 588 N N . GLU A 1 81 ? 5.785 -1.388 -2.355 1.00 97.62 81 GLU A N 1
ATOM 589 C CA . GLU A 1 81 ? 5.738 0.046 -2.610 1.00 97.62 81 GLU A CA 1
ATOM 590 C C . GLU A 1 81 ? 4.767 0.361 -3.755 1.00 97.62 81 GLU A C 1
ATOM 592 O O . GLU A 1 81 ? 4.805 -0.253 -4.811 1.00 97.62 81 GLU A O 1
ATOM 597 N N . CYS A 1 82 ? 3.910 1.363 -3.561 1.00 96.50 82 CYS A N 1
ATOM 598 C CA . CYS A 1 82 ? 3.199 2.014 -4.658 1.00 96.50 82 CYS A CA 1
ATOM 599 C C . CYS A 1 82 ? 4.038 3.224 -5.088 1.00 96.50 82 CYS A C 1
ATOM 601 O O . CYS A 1 82 ? 3.996 4.271 -4.427 1.00 96.50 82 CYS A O 1
ATOM 603 N N . ASP A 1 83 ? 4.859 3.060 -6.130 1.00 96.25 83 ASP A N 1
ATOM 604 C CA . ASP A 1 83 ? 5.876 4.050 -6.503 1.00 96.25 83 ASP A CA 1
ATOM 605 C C . ASP A 1 83 ? 5.223 5.351 -6.987 1.00 96.25 83 ASP A C 1
ATOM 607 O O . ASP A 1 83 ? 4.578 5.419 -8.034 1.00 96.25 83 ASP A O 1
ATOM 611 N N . SER A 1 84 ? 5.368 6.411 -6.189 1.00 97.38 84 SER A N 1
ATOM 612 C CA . SER A 1 84 ? 4.861 7.742 -6.523 1.00 97.38 84 SER A CA 1
ATOM 613 C C . SER A 1 84 ? 5.904 8.632 -7.200 1.00 97.38 84 SER A C 1
ATOM 615 O O . SER A 1 84 ? 5.624 9.790 -7.509 1.00 97.38 84 SER A O 1
ATOM 617 N N . THR A 1 85 ? 7.128 8.148 -7.399 1.00 96.62 85 THR A N 1
ATOM 618 C CA . THR A 1 85 ? 8.274 8.915 -7.901 1.00 96.62 85 THR A CA 1
ATOM 619 C C . THR A 1 85 ? 8.465 8.803 -9.407 1.00 96.62 85 THR A C 1
ATOM 621 O O . THR A 1 85 ? 9.002 9.740 -10.011 1.00 96.62 85 THR A O 1
ATOM 624 N N . MET A 1 86 ? 8.004 7.707 -10.007 1.00 94.25 86 MET A N 1
ATOM 625 C CA . MET A 1 86 ? 8.148 7.407 -11.428 1.00 94.25 86 MET A CA 1
ATOM 626 C C . MET A 1 86 ? 7.000 6.537 -11.957 1.00 94.25 86 MET A C 1
ATOM 628 O O . MET A 1 86 ? 6.085 6.185 -11.224 1.00 94.25 86 MET A O 1
ATOM 632 N N . GLY A 1 87 ? 6.980 6.340 -13.273 1.00 92.06 87 GLY A N 1
ATOM 633 C CA . GLY A 1 87 ? 5.892 5.727 -14.026 1.00 92.06 87 GLY A CA 1
ATOM 634 C C . GLY A 1 87 ? 5.903 6.217 -15.475 1.00 92.06 87 GLY A C 1
ATOM 635 O O . GLY A 1 87 ? 6.722 7.052 -15.862 1.00 92.06 87 GLY A O 1
ATOM 636 N N . CYS A 1 88 ? 4.946 5.753 -16.277 1.00 92.00 88 CYS A N 1
ATOM 637 C CA . CYS A 1 88 ? 4.848 6.009 -17.721 1.00 92.00 88 CYS A CA 1
ATOM 638 C C . CYS A 1 88 ? 6.065 5.501 -18.517 1.00 92.00 88 CYS A C 1
ATOM 640 O O . CYS A 1 88 ? 6.391 6.045 -19.574 1.00 92.00 88 CYS A O 1
ATOM 642 N N . ASP A 1 89 ? 6.726 4.464 -18.017 1.00 88.12 89 ASP A N 1
ATOM 643 C CA . ASP A 1 89 ? 7.857 3.805 -18.656 1.00 88.12 89 ASP A CA 1
ATOM 644 C C . ASP A 1 89 ? 7.601 2.294 -18.767 1.00 88.12 89 ASP A C 1
ATOM 646 O O . ASP A 1 89 ? 6.553 1.790 -18.363 1.00 88.12 89 ASP A O 1
ATOM 650 N N . GLN A 1 90 ? 8.542 1.581 -19.381 1.00 86.00 90 GLN A N 1
ATOM 651 C CA . GLN A 1 90 ? 8.414 0.146 -19.616 1.00 86.00 90 GLN A CA 1
ATOM 652 C C . GLN A 1 90 ? 8.410 -0.670 -18.316 1.00 86.00 90 GLN A C 1
ATOM 654 O O . GLN A 1 90 ? 7.778 -1.721 -18.280 1.00 86.00 90 GLN A O 1
ATOM 659 N N . ASP A 1 91 ? 9.092 -0.198 -17.273 1.00 82.81 91 ASP A N 1
ATOM 660 C CA . ASP A 1 91 ? 9.216 -0.925 -16.007 1.00 82.81 91 ASP A CA 1
ATOM 661 C C . ASP A 1 91 ? 7.909 -0.864 -15.197 1.00 82.81 91 ASP A C 1
ATOM 663 O O . ASP A 1 91 ? 7.636 -1.757 -14.401 1.00 82.81 91 ASP A O 1
ATOM 667 N N . HIS A 1 92 ? 7.066 0.140 -15.465 1.00 82.56 92 HIS A N 1
ATOM 668 C CA . HIS A 1 92 ? 5.756 0.341 -14.837 1.00 82.56 92 HIS A CA 1
ATOM 669 C C . HIS A 1 92 ? 4.577 0.008 -15.768 1.00 82.56 92 HIS A C 1
ATOM 671 O O . HIS A 1 92 ? 3.488 0.549 -15.587 1.00 82.56 92 HIS A O 1
ATOM 677 N N . ASP A 1 93 ? 4.774 -0.797 -16.822 1.00 83.81 93 ASP A N 1
ATOM 678 C CA . ASP A 1 93 ? 3.743 -1.116 -17.832 1.00 83.81 93 ASP A CA 1
ATOM 679 C C . ASP A 1 93 ? 3.053 0.130 -18.433 1.00 83.81 93 ASP A C 1
ATOM 681 O O . ASP A 1 93 ? 1.882 0.113 -18.821 1.00 83.81 93 ASP A O 1
ATOM 685 N N . TYR A 1 94 ? 3.785 1.245 -18.508 1.00 87.44 94 TYR A N 1
ATOM 686 C CA . TYR A 1 94 ? 3.297 2.569 -18.902 1.00 87.44 94 TYR A CA 1
ATOM 687 C C . TYR A 1 94 ? 2.155 3.130 -18.032 1.00 87.44 94 TYR A C 1
ATOM 689 O O . TYR A 1 94 ? 1.490 4.091 -18.432 1.00 87.44 94 TYR A O 1
ATOM 697 N N . GLN A 1 95 ? 1.952 2.588 -16.830 1.00 87.38 95 GLN A N 1
ATOM 698 C CA . GLN A 1 95 ? 1.017 3.110 -15.837 1.00 87.38 95 GLN A CA 1
ATOM 699 C C . GLN A 1 95 ? 1.540 4.421 -15.231 1.00 87.38 95 GLN A C 1
ATOM 701 O O . GLN A 1 95 ? 2.753 4.618 -15.120 1.00 87.38 95 GLN A O 1
ATOM 706 N N . PRO A 1 96 ? 0.659 5.366 -14.863 1.00 93.19 96 PRO A N 1
ATOM 707 C CA . PRO A 1 96 ? 1.087 6.612 -14.242 1.00 93.19 96 PRO A CA 1
ATOM 708 C C . PRO A 1 96 ? 1.681 6.384 -12.841 1.00 93.19 96 PRO A C 1
ATOM 710 O O . PRO A 1 96 ? 1.328 5.406 -12.188 1.00 93.19 96 PRO A O 1
ATOM 713 N N . PRO A 1 97 ? 2.518 7.317 -12.347 1.00 95.88 97 PRO A N 1
ATOM 714 C CA . PRO A 1 97 ? 2.996 7.287 -10.969 1.00 95.88 97 PRO A CA 1
ATOM 715 C C . PRO A 1 97 ? 1.849 7.226 -9.960 1.00 95.88 97 PRO A C 1
ATOM 717 O O . PRO A 1 97 ? 0.820 7.895 -10.128 1.00 95.88 97 PRO A O 1
ATOM 720 N N . CYS A 1 98 ? 2.061 6.485 -8.877 1.00 96.31 98 CYS A N 1
ATOM 721 C CA . CYS A 1 98 ? 1.101 6.365 -7.792 1.00 96.31 98 CYS A CA 1
ATOM 722 C C . CYS A 1 98 ? 0.852 7.729 -7.111 1.00 96.31 98 CYS A C 1
ATOM 724 O O . CYS A 1 98 ? 1.783 8.518 -6.913 1.00 96.31 98 CYS A O 1
ATOM 726 N N . PRO A 1 99 ? -0.386 8.048 -6.698 1.00 97.31 99 PRO A N 1
ATOM 727 C CA . PRO A 1 99 ? -0.627 9.166 -5.792 1.00 97.31 99 PRO A CA 1
ATOM 728 C C . PRO A 1 99 ? 0.066 8.954 -4.437 1.00 97.31 99 PRO A C 1
ATOM 730 O O . PRO A 1 99 ? 0.423 7.842 -4.054 1.00 97.31 99 PRO A O 1
ATOM 733 N N . ASN A 1 100 ? 0.262 10.028 -3.669 1.00 97.88 100 ASN A N 1
ATOM 734 C CA . ASN A 1 100 ? 1.070 9.976 -2.447 1.00 97.88 100 ASN A CA 1
ATOM 735 C C . ASN A 1 100 ? 0.306 9.624 -1.163 1.00 97.88 100 ASN A C 1
ATOM 737 O O . ASN A 1 100 ? 0.888 9.679 -0.078 1.00 97.88 100 ASN A O 1
ATOM 741 N N . ASN A 1 101 ? -0.979 9.304 -1.267 1.00 97.62 101 ASN A N 1
ATOM 742 C CA . ASN A 1 101 ? -1.868 8.998 -0.151 1.00 97.62 101 ASN A CA 1
ATOM 743 C C . ASN A 1 101 ? -2.617 7.666 -0.344 1.00 97.62 101 ASN A C 1
ATOM 745 O O . ASN A 1 101 ? -3.738 7.518 0.149 1.00 97.62 101 ASN A O 1
ATOM 749 N N . ILE A 1 102 ? -2.003 6.721 -1.057 1.00 98.12 102 ILE A N 1
ATOM 750 C CA . ILE A 1 102 ? -2.578 5.429 -1.424 1.00 98.12 102 ILE A CA 1
ATOM 751 C C . ILE A 1 102 ? -2.147 4.325 -0.456 1.00 98.12 102 ILE A C 1
ATOM 753 O O . ILE A 1 102 ? -0.981 4.214 -0.060 1.00 98.12 102 ILE A O 1
ATOM 757 N N . VAL A 1 103 ? -3.122 3.495 -0.095 1.00 97.94 103 VAL A N 1
ATOM 758 C CA . VAL A 1 103 ? -2.913 2.136 0.404 1.00 97.94 103 VAL A CA 1
ATOM 759 C C . VAL A 1 103 ? -3.471 1.206 -0.660 1.00 97.94 103 VAL A C 1
ATOM 761 O O . VAL A 1 103 ? -4.683 1.141 -0.842 1.00 97.94 103 VAL A O 1
ATOM 764 N N . ASP A 1 104 ? -2.601 0.509 -1.371 1.00 97.50 104 ASP A N 1
ATOM 765 C CA . ASP A 1 104 ? -3.015 -0.311 -2.500 1.00 97.50 104 ASP A CA 1
ATOM 766 C C . ASP A 1 104 ? -3.181 -1.759 -2.059 1.00 97.50 104 ASP A C 1
ATOM 768 O O . ASP A 1 104 ? -2.255 -2.341 -1.497 1.00 97.50 104 ASP A O 1
ATOM 772 N N . ALA A 1 105 ? -4.378 -2.322 -2.190 1.00 97.81 105 ALA A N 1
ATOM 773 C CA . ALA A 1 105 ? -4.768 -3.463 -1.377 1.00 97.81 105 ALA A CA 1
ATOM 774 C C . ALA A 1 105 ? -5.296 -4.658 -2.162 1.00 97.81 105 ALA A C 1
ATOM 776 O O . ALA A 1 105 ? -6.098 -4.541 -3.086 1.00 97.81 105 ALA A O 1
ATOM 777 N N . SER A 1 106 ? -4.910 -5.836 -1.674 1.00 97.94 106 SER A N 1
ATOM 778 C CA . SER A 1 106 ? -5.396 -7.135 -2.142 1.00 97.94 106 SER A CA 1
ATOM 779 C C . SER A 1 106 ? -6.913 -7.292 -2.011 1.00 97.94 106 SER A C 1
ATOM 781 O O . SER A 1 106 ? -7.566 -6.719 -1.130 1.00 97.94 106 SER A O 1
ATOM 783 N N . LYS A 1 107 ? -7.484 -8.182 -2.829 1.00 97.56 107 LYS A N 1
ATOM 784 C CA . LYS A 1 107 ? -8.917 -8.531 -2.796 1.00 97.56 107 LYS A CA 1
ATOM 785 C C . LYS A 1 107 ? -9.382 -8.984 -1.407 1.00 97.56 107 LYS A C 1
ATOM 787 O O . LYS A 1 107 ? -10.517 -8.705 -1.019 1.00 97.56 107 LYS A O 1
ATOM 792 N N . ALA A 1 108 ? -8.529 -9.664 -0.639 1.00 98.00 108 ALA A N 1
ATOM 793 C CA . ALA A 1 108 ? -8.822 -10.073 0.733 1.00 98.00 108 ALA A CA 1
ATOM 794 C C . ALA A 1 108 ? -9.132 -8.889 1.665 1.00 98.00 108 ALA A C 1
ATOM 796 O O . ALA A 1 108 ? -10.063 -8.978 2.469 1.00 98.00 108 ALA A O 1
ATOM 797 N N . VAL A 1 109 ? -8.408 -7.772 1.536 1.00 98.25 109 VAL A N 1
ATOM 798 C CA . VAL A 1 109 ? -8.639 -6.555 2.334 1.00 98.25 109 VAL A CA 1
ATOM 799 C C . VAL A 1 109 ? -10.018 -5.975 2.026 1.00 98.25 109 VAL A C 1
ATOM 801 O O . VAL A 1 109 ? -10.808 -5.739 2.943 1.00 98.25 109 VAL A O 1
ATOM 804 N N . TRP A 1 110 ? -10.351 -5.829 0.744 1.00 98.31 110 TRP A N 1
ATOM 805 C CA . TRP A 1 110 ? -11.651 -5.323 0.298 1.00 98.31 110 TRP A CA 1
ATOM 806 C C . TRP A 1 110 ? -12.821 -6.198 0.772 1.00 98.31 110 TRP A C 1
ATOM 808 O O . TRP A 1 110 ? -13.808 -5.689 1.316 1.00 98.31 110 TRP A O 1
ATOM 818 N N . LYS A 1 111 ? -12.687 -7.528 0.654 1.00 97.81 111 LYS A N 1
ATOM 819 C CA . LYS A 1 111 ? -13.669 -8.496 1.179 1.00 97.81 111 LYS A CA 1
ATOM 820 C C . LYS A 1 111 ? -13.841 -8.362 2.696 1.00 97.81 111 LYS A C 1
ATOM 822 O O . LYS A 1 111 ? -14.972 -8.352 3.184 1.00 97.81 111 LYS A O 1
ATOM 827 N N . ALA A 1 112 ? -12.747 -8.234 3.449 1.00 97.69 112 ALA A N 1
ATOM 828 C CA . ALA A 1 112 ? -12.782 -8.119 4.908 1.00 97.69 112 ALA A CA 1
ATOM 829 C C . ALA A 1 112 ? -13.459 -6.820 5.385 1.00 97.69 112 ALA A C 1
ATOM 831 O O . ALA A 1 112 ? -14.230 -6.836 6.349 1.00 97.69 112 ALA A O 1
ATOM 832 N N . LEU A 1 113 ? -13.260 -5.716 4.658 1.00 97.62 113 LEU A N 1
ATOM 833 C CA . LEU A 1 113 ? -13.966 -4.448 4.880 1.00 97.62 113 LEU A CA 1
ATOM 834 C C . LEU A 1 113 ? -15.458 -4.512 4.508 1.00 97.62 113 LEU A C 1
ATOM 836 O O . LEU A 1 113 ? -16.212 -3.577 4.783 1.00 97.62 113 LEU A O 1
ATOM 840 N N . GLY A 1 114 ? -15.921 -5.626 3.933 1.00 97.06 114 GLY A N 1
ATOM 841 C CA . GLY A 1 114 ? -17.323 -5.839 3.589 1.00 97.06 114 GLY A CA 1
ATOM 842 C C . GLY A 1 114 ? -17.822 -4.892 2.504 1.00 97.06 114 GLY A C 1
ATOM 843 O O . GLY A 1 114 ? -19.005 -4.555 2.500 1.00 97.06 114 GLY A O 1
ATOM 844 N N . VAL A 1 115 ? -16.929 -4.426 1.630 1.00 96.94 115 VAL A N 1
ATOM 845 C CA . VAL A 1 115 ? -17.288 -3.570 0.499 1.00 96.94 115 VAL A CA 1
ATOM 846 C C . VAL A 1 115 ? -17.822 -4.466 -0.624 1.00 96.94 115 VAL A C 1
ATOM 848 O O . VAL A 1 115 ? -17.119 -5.405 -1.012 1.00 96.94 115 VAL A O 1
ATOM 851 N N . PRO A 1 116 ? -19.038 -4.225 -1.150 1.00 95.94 116 PRO A N 1
ATOM 852 C CA . PRO A 1 116 ? -19.550 -4.956 -2.308 1.00 95.94 116 PRO A CA 1
ATOM 853 C C . PRO A 1 116 ? -18.595 -4.838 -3.496 1.00 95.94 116 PRO A C 1
ATOM 855 O O . PRO A 1 116 ? -18.057 -3.760 -3.732 1.00 95.94 116 PRO A O 1
ATOM 858 N N . GLN A 1 117 ? -18.404 -5.925 -4.246 1.00 94.88 117 GLN A N 1
ATOM 859 C CA . GLN A 1 117 ? -17.436 -5.970 -5.348 1.00 94.88 117 GLN A CA 1
ATOM 860 C C . GLN A 1 117 ? -17.702 -4.915 -6.434 1.00 94.88 117 GLN A C 1
ATOM 862 O O . GLN A 1 117 ? -16.757 -4.350 -6.971 1.00 94.88 117 GLN A O 1
ATOM 867 N N . ASP A 1 118 ? -18.970 -4.588 -6.691 1.00 96.19 118 ASP A N 1
ATOM 868 C CA . ASP A 1 118 ? -19.369 -3.543 -7.648 1.00 96.19 118 ASP A CA 1
ATOM 869 C C . ASP A 1 118 ? -18.922 -2.129 -7.229 1.00 96.19 118 ASP A C 1
ATOM 871 O O . ASP A 1 118 ? -18.939 -1.207 -8.039 1.00 96.19 118 ASP A O 1
ATOM 875 N N . ASN A 1 11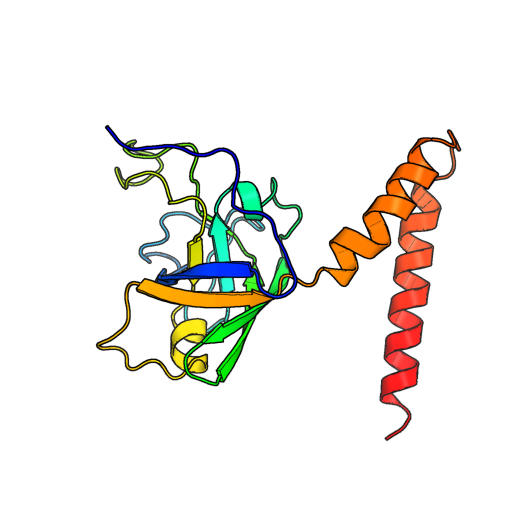9 ? -18.506 -1.965 -5.969 1.00 94.69 119 ASN A N 1
ATOM 876 C CA . ASN A 1 119 ? -18.008 -0.714 -5.402 1.00 94.69 119 ASN A CA 1
ATOM 877 C C . ASN A 1 119 ? -16.486 -0.745 -5.173 1.00 94.69 119 ASN A C 1
ATOM 879 O O . ASN A 1 119 ? -15.969 0.067 -4.406 1.00 94.69 119 ASN A O 1
ATOM 883 N N . TRP A 1 120 ? -15.771 -1.714 -5.752 1.00 96.25 120 TRP A N 1
ATOM 884 C CA . TRP A 1 120 ? -14.309 -1.754 -5.696 1.00 96.25 120 TRP A CA 1
ATOM 885 C C . TRP A 1 120 ? -13.711 -0.790 -6.722 1.00 96.25 120 TRP A C 1
ATOM 887 O O . TRP A 1 120 ? -14.247 -0.614 -7.815 1.00 96.25 120 TRP A O 1
ATOM 897 N N . GLY A 1 121 ? -12.597 -0.164 -6.356 1.00 94.12 121 GLY A N 1
ATOM 898 C CA . GLY A 1 121 ? -11.972 0.916 -7.112 1.00 94.12 121 GLY A CA 1
ATOM 899 C C . GLY A 1 121 ? -11.208 1.788 -6.133 1.00 94.12 121 GLY A C 1
ATOM 900 O O . GLY A 1 121 ? -10.148 1.383 -5.671 1.00 94.12 121 GLY A O 1
ATOM 901 N N . ASP A 1 122 ? -11.818 2.902 -5.734 1.00 95.88 122 ASP A N 1
ATOM 902 C CA . ASP A 1 122 ? -11.272 3.832 -4.748 1.00 95.88 122 ASP A CA 1
ATOM 903 C C . ASP A 1 122 ? -12.200 3.942 -3.533 1.00 95.88 122 ASP A C 1
ATOM 905 O O . ASP A 1 122 ? -13.418 4.083 -3.670 1.00 95.88 122 ASP A O 1
ATOM 909 N N . LEU A 1 123 ? -11.635 3.912 -2.326 1.00 97.06 123 LEU A N 1
ATOM 910 C CA . LEU A 1 123 ? -12.393 4.092 -1.088 1.00 97.06 123 LEU A CA 1
ATOM 911 C C . LEU A 1 123 ? -11.621 4.939 -0.076 1.00 97.06 123 LEU A C 1
ATOM 913 O O . LEU A 1 123 ? -10.474 4.646 0.243 1.00 97.06 123 LEU A O 1
ATOM 917 N N . ASP A 1 124 ? -12.273 5.945 0.501 1.00 97.38 124 ASP A N 1
ATOM 918 C CA . ASP A 1 124 ? -11.699 6.698 1.616 1.00 97.38 124 ASP A CA 1
ATOM 919 C C . ASP A 1 124 ? -11.630 5.836 2.881 1.00 97.38 124 ASP A C 1
ATOM 921 O O . ASP A 1 124 ? -12.630 5.270 3.339 1.00 97.38 124 ASP A O 1
ATOM 925 N N . ILE A 1 125 ? -10.443 5.775 3.481 1.00 96.94 125 ILE A N 1
ATOM 926 C CA . ILE A 1 125 ? -10.167 4.950 4.656 1.00 96.94 125 ILE A CA 1
ATOM 927 C C . ILE A 1 125 ? -9.437 5.727 5.749 1.00 96.94 125 ILE A C 1
ATOM 929 O O . ILE A 1 125 ? -8.794 6.757 5.519 1.00 96.94 125 ILE A O 1
ATOM 933 N N . ILE A 1 126 ? -9.484 5.169 6.958 1.00 96.00 126 ILE A N 1
ATOM 934 C CA . ILE A 1 126 ? -8.575 5.531 8.042 1.00 96.00 126 ILE A CA 1
ATOM 935 C C . ILE A 1 126 ? -7.578 4.396 8.242 1.00 96.00 126 ILE A C 1
ATOM 937 O O . ILE A 1 126 ? -7.955 3.261 8.541 1.00 96.00 126 ILE A O 1
ATOM 941 N N . CYS A 1 127 ? -6.299 4.723 8.097 1.00 89.75 127 CYS A N 1
ATOM 942 C CA . CYS A 1 127 ? -5.190 3.821 8.332 1.00 89.75 127 CYS A CA 1
ATOM 943 C C . CYS A 1 127 ? -4.523 4.130 9.677 1.00 89.75 127 CYS A C 1
ATOM 945 O O . CYS A 1 127 ? -4.079 5.247 9.962 1.00 89.75 127 CYS A O 1
ATOM 947 N N . LEU A 1 128 ? -4.436 3.093 10.497 1.00 86.56 128 LEU A N 1
ATOM 948 C CA . LEU A 1 128 ? -3.647 3.034 11.713 1.00 86.56 128 LEU A CA 1
ATOM 949 C C . LEU A 1 128 ? -2.354 2.295 11.380 1.00 86.56 128 LEU A C 1
ATOM 951 O O . LEU A 1 128 ? -2.271 1.065 11.451 1.00 86.56 128 LEU A O 1
ATOM 955 N N . VAL A 1 129 ? -1.328 3.057 11.021 1.00 67.50 129 VAL A N 1
ATOM 956 C CA . VAL A 1 129 ? 0.041 2.548 11.061 1.00 67.50 129 VAL A CA 1
ATOM 957 C C . VAL A 1 129 ? 0.401 2.443 12.536 1.00 67.50 129 VAL A C 1
ATOM 959 O O . VAL A 1 129 ? 0.212 3.412 13.266 1.00 67.50 129 VAL A O 1
ATOM 962 N N . SER A 1 130 ? 0.861 1.280 13.002 1.00 57.28 130 SER A N 1
ATOM 963 C CA . SER A 1 130 ? 1.224 1.068 14.409 1.00 57.28 130 SER A CA 1
ATOM 964 C C . SER A 1 130 ? 2.330 2.044 14.832 1.00 57.28 130 SER A C 1
ATOM 966 O O . SER A 1 130 ? 3.519 1.747 14.746 1.00 57.28 130 SER A O 1
ATOM 968 N N . VAL A 1 131 ? 1.936 3.230 15.303 1.00 47.00 131 VAL A N 1
ATOM 969 C CA . VAL A 1 131 ? 2.843 4.320 15.686 1.00 47.00 131 VAL A CA 1
ATOM 970 C C . VAL A 1 131 ? 3.664 3.949 16.923 1.00 47.00 131 VAL A C 1
ATOM 972 O O . VAL A 1 131 ? 4.670 4.586 17.208 1.00 47.00 131 VAL A O 1
ATOM 975 N N . LEU A 1 132 ? 3.292 2.880 17.637 1.00 43.34 132 LEU A N 1
ATOM 976 C CA . LEU A 1 132 ? 4.060 2.380 18.775 1.00 43.34 132 LEU A CA 1
ATOM 977 C C . LEU A 1 132 ? 5.500 2.020 18.382 1.00 43.34 132 LEU A C 1
ATOM 979 O O . LEU A 1 132 ? 6.395 2.214 19.192 1.00 43.34 132 LEU A O 1
ATOM 983 N N . TYR A 1 133 ? 5.755 1.585 17.143 1.00 40.28 133 TYR A N 1
ATOM 984 C CA . TYR A 1 133 ? 7.125 1.302 16.705 1.00 40.28 133 TYR A CA 1
ATOM 985 C C . TYR A 1 133 ? 7.865 2.541 16.167 1.00 40.28 133 TYR A C 1
ATOM 987 O O . TYR A 1 133 ? 9.078 2.620 16.293 1.00 40.28 133 TYR A O 1
ATOM 995 N N . ASP A 1 134 ? 7.169 3.534 15.599 1.00 40.66 134 ASP A N 1
ATOM 996 C CA . ASP A 1 134 ? 7.811 4.712 14.978 1.00 40.66 134 ASP A CA 1
ATOM 997 C C . ASP A 1 134 ? 7.933 5.903 15.960 1.00 40.66 134 ASP A C 1
ATOM 999 O O . ASP A 1 134 ? 8.859 6.694 15.825 1.00 40.66 134 ASP A O 1
ATOM 1003 N N . GLN A 1 135 ? 7.066 6.034 16.979 1.00 37.41 135 GLN A N 1
ATOM 1004 C CA . GLN A 1 135 ? 7.097 7.136 17.965 1.00 37.41 135 GLN A CA 1
ATOM 1005 C C . GLN A 1 135 ? 7.656 6.778 19.348 1.00 37.41 135 GLN A C 1
ATOM 1007 O O . GLN A 1 135 ? 8.149 7.678 20.022 1.00 37.41 135 GLN A O 1
ATOM 1012 N N . GLN A 1 136 ? 7.631 5.514 19.796 1.00 37.38 136 GLN A N 1
ATOM 1013 C CA . GLN A 1 136 ? 8.381 5.156 21.015 1.00 37.38 136 GLN A CA 1
ATOM 1014 C C . GLN A 1 136 ? 9.860 4.926 20.723 1.00 37.38 136 GLN A C 1
ATOM 1016 O O . GLN A 1 136 ? 10.685 5.199 21.584 1.00 37.38 136 GLN A O 1
ATOM 1021 N N . TYR A 1 137 ? 10.217 4.460 19.524 1.00 42.50 137 TYR A N 1
ATOM 1022 C CA . TYR A 1 137 ? 11.611 4.167 19.199 1.00 42.50 137 TYR A CA 1
ATOM 1023 C C . TYR A 1 137 ? 12.383 5.411 18.751 1.00 42.50 137 TYR A C 1
ATOM 1025 O O . TYR A 1 137 ? 13.533 5.536 19.136 1.00 42.50 137 TYR A O 1
ATOM 1033 N N . THR A 1 138 ? 11.796 6.369 18.024 1.00 41.72 138 THR A N 1
ATOM 1034 C CA . THR A 1 138 ? 12.519 7.561 17.519 1.00 41.72 138 THR A CA 1
ATOM 1035 C C . THR A 1 138 ? 13.239 8.399 18.586 1.00 41.72 138 THR A C 1
ATOM 1037 O O . THR A 1 138 ? 14.435 8.625 18.397 1.00 41.72 138 THR A O 1
ATOM 1040 N N . PRO A 1 139 ? 12.639 8.777 19.736 1.00 42.75 139 PRO A N 1
ATOM 1041 C CA . PRO A 1 139 ? 13.395 9.485 20.771 1.00 42.75 139 PRO A CA 1
ATOM 1042 C C . PRO A 1 139 ? 14.462 8.597 21.435 1.00 42.75 139 PRO A C 1
ATOM 1044 O O . PRO A 1 139 ? 15.467 9.105 21.924 1.00 42.75 139 PRO A O 1
ATOM 1047 N N . ILE A 1 140 ? 14.283 7.271 21.433 1.00 43.25 140 ILE A N 1
ATOM 1048 C CA . ILE A 1 140 ? 15.238 6.324 22.023 1.00 43.25 140 ILE A CA 1
ATOM 1049 C C . ILE A 1 140 ? 16.412 6.063 21.062 1.00 43.25 140 ILE A C 1
ATOM 1051 O O . ILE A 1 140 ? 17.555 6.014 21.508 1.00 43.25 140 ILE A O 1
ATOM 1055 N N . VAL A 1 141 ? 16.183 5.938 19.748 1.00 42.16 141 VAL A N 1
ATOM 1056 C CA . VAL A 1 141 ? 17.259 5.703 18.766 1.00 42.16 141 VAL A CA 1
ATOM 1057 C C . VAL A 1 141 ? 18.121 6.949 18.582 1.00 42.16 141 VAL A C 1
ATOM 1059 O O . VAL A 1 141 ? 19.341 6.817 18.513 1.00 42.16 141 VAL A O 1
ATOM 1062 N N . GLU A 1 142 ? 17.526 8.148 18.551 1.00 41.84 142 GLU A N 1
ATOM 1063 C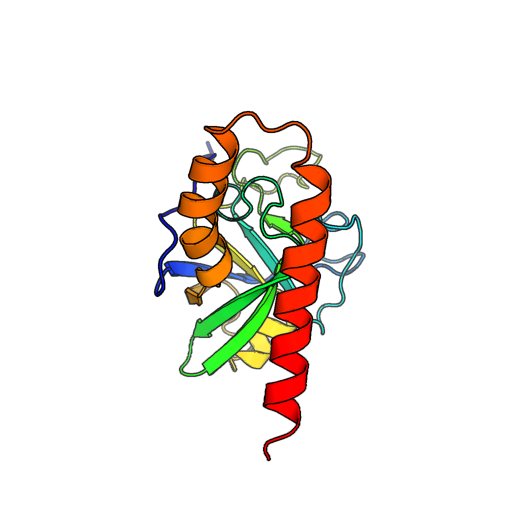 CA . GLU A 1 142 ? 18.299 9.399 18.511 1.00 41.84 142 GLU A CA 1
ATOM 1064 C C . GLU A 1 142 ? 19.141 9.576 19.782 1.00 41.84 142 GLU A C 1
ATOM 1066 O O . GLU A 1 142 ? 20.324 9.900 19.684 1.00 41.84 142 GLU A O 1
ATOM 1071 N N . ALA A 1 143 ? 18.600 9.256 20.965 1.00 40.84 143 ALA A N 1
ATOM 1072 C CA . ALA A 1 143 ? 19.371 9.278 22.210 1.00 40.84 143 ALA A CA 1
ATOM 1073 C C . ALA A 1 143 ? 20.547 8.279 22.208 1.00 40.84 143 ALA A C 1
ATOM 1075 O O . ALA A 1 143 ? 21.613 8.577 22.746 1.00 40.84 143 ALA A O 1
ATOM 1076 N N . VAL A 1 144 ? 20.384 7.110 21.577 1.00 38.84 144 VAL A N 1
ATOM 1077 C CA . VAL A 1 144 ? 21.444 6.094 21.465 1.00 38.84 144 VAL A CA 1
ATOM 1078 C C . VAL A 1 144 ? 22.521 6.496 20.452 1.00 38.84 144 VAL A C 1
ATOM 1080 O O . VAL A 1 144 ? 23.696 6.227 20.686 1.00 38.84 144 VAL A O 1
ATOM 1083 N N . TYR A 1 145 ? 22.171 7.175 19.355 1.00 35.53 145 TYR A N 1
ATOM 1084 C CA . TYR A 1 145 ? 23.151 7.598 18.344 1.00 35.53 145 TYR A CA 1
ATOM 1085 C C . TYR A 1 145 ? 24.063 8.740 18.821 1.00 35.53 145 TYR A C 1
ATOM 1087 O O . TYR A 1 145 ? 25.199 8.854 18.363 1.00 35.53 145 TYR A O 1
ATOM 1095 N N . VAL A 1 146 ? 23.593 9.571 19.758 1.00 41.38 146 VAL A N 1
ATOM 1096 C CA . VAL A 1 146 ? 24.386 10.673 20.332 1.00 41.38 146 VAL A CA 1
ATOM 1097 C C . VAL A 1 146 ? 25.449 10.163 21.318 1.00 41.38 146 VAL A C 1
ATOM 1099 O O . VAL A 1 146 ? 26.484 10.803 21.502 1.00 41.38 146 VAL A O 1
ATOM 1102 N N . ALA A 1 147 ? 25.264 8.978 21.904 1.00 42.34 147 ALA A N 1
ATOM 1103 C CA . ALA A 1 147 ? 26.240 8.351 22.790 1.00 42.34 147 ALA A CA 1
ATOM 1104 C C . ALA A 1 147 ? 27.059 7.299 22.024 1.00 42.34 147 ALA A C 1
ATOM 1106 O O . ALA A 1 147 ? 26.717 6.120 22.011 1.00 42.34 147 ALA A O 1
ATOM 1107 N N . GLY A 1 148 ? 28.152 7.721 21.379 1.00 42.25 148 GLY A N 1
ATOM 1108 C CA . GLY A 1 148 ? 29.070 6.852 20.631 1.00 42.25 148 GLY A CA 1
ATOM 1109 C C . GLY A 1 148 ? 29.637 5.689 21.459 1.00 42.25 148 GLY A C 1
ATOM 1110 O O . GLY A 1 148 ? 30.718 5.795 22.033 1.00 42.25 148 GLY A O 1
ATOM 1111 N N . CYS A 1 149 ? 28.918 4.566 21.501 1.00 36.47 149 CYS A N 1
ATOM 1112 C CA . CYS A 1 149 ? 29.281 3.385 22.276 1.00 36.47 149 CYS A CA 1
ATOM 1113 C C . CYS A 1 149 ? 29.505 2.175 21.345 1.00 36.47 149 CYS A C 1
ATOM 1115 O O . CYS A 1 149 ? 28.582 1.780 20.622 1.00 36.47 149 CYS A O 1
ATOM 1117 N N . PRO A 1 150 ? 30.696 1.541 21.361 1.00 42.66 150 PRO A N 1
ATOM 1118 C CA . PRO A 1 150 ? 31.098 0.504 20.401 1.00 42.66 150 PRO A CA 1
ATOM 1119 C C . PRO A 1 150 ? 30.390 -0.857 20.578 1.00 42.66 150 PRO A C 1
ATOM 1121 O O . PRO A 1 150 ? 30.721 -1.811 19.882 1.00 42.66 150 PRO A O 1
ATOM 1124 N N . TYR A 1 151 ? 29.393 -0.959 21.466 1.00 42.81 151 TYR A N 1
ATOM 1125 C CA . TYR A 1 151 ? 28.654 -2.196 21.772 1.00 42.81 151 TYR A CA 1
ATOM 1126 C C . TYR A 1 151 ? 27.202 -2.224 21.242 1.00 42.81 151 TYR A C 1
ATOM 1128 O O . TYR A 1 151 ? 26.439 -3.130 21.576 1.00 42.81 151 TYR A O 1
ATOM 1136 N N . CYS A 1 152 ? 26.795 -1.271 20.390 1.00 44.38 152 CYS A N 1
ATOM 1137 C CA . CYS A 1 152 ? 25.394 -1.098 19.958 1.00 44.38 152 CYS A CA 1
ATOM 1138 C C . CYS A 1 152 ? 24.762 -2.265 19.170 1.00 44.38 152 CYS A C 1
ATOM 1140 O O . CYS A 1 152 ? 23.545 -2.274 18.980 1.00 44.38 152 CYS A O 1
ATOM 1142 N N . VAL A 1 153 ? 25.530 -3.259 18.715 1.00 43.91 153 VAL A N 1
ATOM 1143 C CA . VAL A 1 153 ? 24.960 -4.425 18.012 1.00 43.91 153 VAL A CA 1
ATOM 1144 C C . VAL A 1 153 ? 24.252 -5.378 18.989 1.00 43.91 153 VAL A C 1
ATOM 1146 O O . VAL A 1 153 ? 23.187 -5.894 18.668 1.00 43.91 153 VAL A O 1
ATOM 1149 N N . LEU A 1 154 ? 24.762 -5.531 20.217 1.00 39.44 154 LEU A N 1
ATOM 1150 C CA . LEU A 1 154 ? 24.264 -6.505 21.203 1.00 39.44 154 LEU A CA 1
ATOM 1151 C C . LEU A 1 154 ? 22.949 -6.102 21.895 1.00 39.44 154 LEU A C 1
ATOM 1153 O O . LEU A 1 154 ? 22.244 -6.959 22.423 1.00 39.44 154 LEU A O 1
ATOM 1157 N N . LEU A 1 155 ? 22.583 -4.815 21.887 1.00 43.91 155 LEU A N 1
ATOM 1158 C CA . LEU A 1 155 ? 21.368 -4.342 22.565 1.00 43.91 155 LEU A CA 1
ATOM 1159 C C . LEU A 1 155 ? 20.089 -4.558 21.739 1.00 43.91 155 LEU A C 1
ATOM 1161 O O . LEU A 1 155 ? 19.007 -4.682 22.312 1.00 43.91 155 LEU A O 1
ATOM 1165 N N . LYS A 1 156 ? 20.198 -4.626 20.403 1.00 44.81 156 LYS A N 1
ATOM 1166 C CA . LYS A 1 156 ? 19.042 -4.855 19.517 1.00 44.81 156 LYS A CA 1
ATOM 1167 C C . LYS A 1 156 ? 18.389 -6.213 19.785 1.00 44.81 156 LYS A C 1
ATOM 1169 O O . LYS A 1 156 ? 17.162 -6.301 19.835 1.00 44.81 156 LYS A O 1
ATOM 1174 N N . ASP A 1 157 ? 19.204 -7.238 20.012 1.00 40.72 157 ASP A N 1
ATOM 1175 C CA . ASP A 1 157 ? 18.726 -8.602 20.247 1.00 40.72 157 ASP A CA 1
ATOM 1176 C C . ASP A 1 157 ? 18.183 -8.786 21.670 1.00 40.72 157 ASP A C 1
ATOM 1178 O O . ASP A 1 157 ? 17.203 -9.503 21.874 1.00 40.72 157 ASP A O 1
ATOM 1182 N N . LEU A 1 158 ? 18.734 -8.058 22.648 1.00 43.16 158 LEU A N 1
ATOM 1183 C CA . LEU A 1 158 ? 18.283 -8.106 24.041 1.00 43.16 158 LEU A CA 1
ATOM 1184 C C . LEU A 1 158 ? 16.908 -7.443 24.236 1.00 43.16 158 LEU A C 1
ATOM 1186 O O . LEU A 1 158 ? 16.061 -7.973 24.955 1.00 43.16 158 LEU A O 1
ATOM 1190 N N . VAL A 1 159 ? 16.651 -6.323 23.549 1.00 49.59 159 VAL A N 1
ATOM 1191 C CA . VAL A 1 159 ? 15.345 -5.637 23.590 1.00 49.59 159 VAL A CA 1
ATOM 1192 C C . VAL A 1 159 ? 14.278 -6.425 22.821 1.00 49.59 159 VAL A C 1
ATOM 1194 O O . VAL A 1 159 ? 13.150 -6.547 23.302 1.00 49.59 159 VAL A O 1
ATOM 1197 N N . LYS A 1 160 ? 14.626 -7.051 21.684 1.00 48.06 160 LYS A N 1
ATOM 1198 C CA . LYS A 1 160 ? 13.739 -8.022 21.011 1.00 48.06 160 LYS A CA 1
ATOM 1199 C C . LYS A 1 160 ? 13.394 -9.203 21.926 1.00 48.06 160 LYS A C 1
ATOM 1201 O O . LYS A 1 160 ? 12.229 -9.594 21.986 1.00 48.06 160 LYS A O 1
ATOM 1206 N N . GLY A 1 161 ? 14.377 -9.734 22.657 1.00 42.47 161 GLY A N 1
ATOM 1207 C CA . GLY A 1 161 ? 14.200 -10.848 23.592 1.00 42.47 161 GLY A CA 1
ATOM 1208 C C . GLY A 1 161 ? 13.285 -10.521 24.778 1.00 42.47 161 GLY A C 1
ATOM 1209 O O . GLY A 1 161 ? 12.384 -11.300 25.082 1.00 42.47 161 GLY A O 1
ATOM 1210 N N . LEU A 1 162 ? 13.445 -9.348 25.403 1.00 45.91 162 LEU A N 1
ATOM 1211 C CA . LEU A 1 162 ? 12.584 -8.922 26.517 1.00 45.91 162 LEU A CA 1
ATOM 1212 C C . LEU A 1 162 ? 11.122 -8.698 26.091 1.00 45.91 162 LEU A C 1
ATOM 1214 O O . LEU A 1 162 ? 10.201 -9.029 26.837 1.00 45.91 162 LEU A O 1
ATOM 1218 N N . MET A 1 163 ? 10.897 -8.170 24.884 1.00 45.62 163 MET A N 1
ATOM 1219 C CA . MET A 1 163 ? 9.548 -7.870 24.386 1.00 45.62 163 MET A CA 1
ATOM 1220 C C . MET A 1 163 ? 8.810 -9.109 23.852 1.00 45.62 163 MET A C 1
ATOM 1222 O O . MET A 1 163 ? 7.581 -9.154 23.920 1.00 45.62 163 MET A O 1
ATOM 1226 N N . LEU A 1 164 ? 9.525 -10.140 23.377 1.00 47.72 164 LEU A N 1
ATOM 1227 C CA . LEU A 1 164 ? 8.922 -11.464 23.167 1.00 47.72 164 LEU A CA 1
ATOM 1228 C C . LEU A 1 164 ? 8.514 -12.104 24.505 1.00 47.72 164 LEU A C 1
ATOM 1230 O O . LEU A 1 164 ? 7.433 -12.683 24.584 1.00 47.72 164 LEU A O 1
ATOM 1234 N N . GLY A 1 165 ? 9.327 -11.934 25.555 1.00 39.94 165 GLY A N 1
ATOM 1235 C CA . GLY A 1 165 ? 9.058 -12.455 26.900 1.00 39.94 165 GLY A CA 1
ATOM 1236 C C . GLY A 1 165 ? 7.749 -11.942 27.514 1.00 39.94 165 GLY A C 1
ATOM 1237 O O . GLY A 1 165 ? 6.956 -12.746 28.006 1.00 39.94 165 GLY A O 1
ATOM 1238 N N . LEU A 1 166 ? 7.456 -10.639 27.396 1.00 40.66 166 LEU A N 1
ATOM 1239 C CA . LEU A 1 166 ? 6.200 -10.056 27.902 1.00 40.66 166 LEU A CA 1
ATOM 1240 C C . LEU A 1 166 ? 4.938 -10.504 27.140 1.00 40.66 166 LEU A C 1
ATOM 1242 O O . LEU A 1 166 ? 3.843 -10.473 27.702 1.00 40.66 166 LEU A O 1
ATOM 1246 N N . ARG A 1 167 ? 5.050 -10.936 25.875 1.00 42.75 167 ARG A N 1
ATOM 1247 C CA . ARG A 1 167 ? 3.900 -11.492 25.136 1.00 42.75 167 ARG A CA 1
ATOM 1248 C C . ARG A 1 167 ? 3.514 -12.884 25.630 1.00 42.75 167 ARG A C 1
ATOM 1250 O O . ARG A 1 167 ? 2.332 -13.213 25.620 1.00 42.75 167 ARG A O 1
ATOM 1257 N N . THR A 1 168 ? 4.480 -13.680 26.080 1.00 34.19 168 THR A N 1
ATOM 1258 C CA . THR A 1 168 ? 4.219 -15.015 26.638 1.00 34.19 168 THR A CA 1
ATOM 1259 C C . THR A 1 168 ? 3.537 -14.971 28.005 1.00 34.19 168 THR A C 1
ATOM 1261 O O . THR A 1 168 ? 2.694 -15.822 28.269 1.00 34.19 168 THR A O 1
ATOM 1264 N N . GLU A 1 169 ? 3.810 -13.967 28.846 1.00 34.25 169 GLU A N 1
ATOM 1265 C CA . GLU A 1 169 ? 3.157 -13.863 30.163 1.00 34.25 169 GLU A CA 1
ATOM 1266 C C . GLU A 1 169 ? 1.706 -13.355 30.093 1.00 34.25 169 GLU A C 1
ATOM 1268 O O . GLU A 1 169 ? 0.876 -13.780 30.894 1.00 34.25 169 GLU A O 1
ATOM 1273 N N . LEU A 1 170 ? 1.339 -12.535 29.097 1.00 36.69 170 LEU A N 1
ATOM 1274 C CA . LEU A 1 170 ? -0.063 -12.119 28.918 1.00 36.69 170 LEU A CA 1
ATOM 1275 C C . LEU A 1 170 ? -0.969 -13.207 28.312 1.00 36.69 170 LEU A C 1
ATOM 1277 O O . LEU A 1 170 ? -2.188 -13.123 28.451 1.00 36.69 170 LEU A O 1
ATOM 1281 N N . LEU A 1 171 ? -0.401 -14.226 27.658 1.00 34.34 171 LEU A N 1
ATOM 1282 C CA . LEU A 1 171 ? -1.151 -15.377 27.133 1.00 34.34 171 LEU A CA 1
ATOM 1283 C C . LEU A 1 171 ? -1.421 -16.467 28.188 1.00 34.34 171 LEU A C 1
ATOM 1285 O O . LEU A 1 171 ? -2.181 -17.385 27.903 1.00 34.34 171 LEU A O 1
ATOM 1289 N N . PHE A 1 172 ? -0.863 -16.351 29.400 1.00 34.03 172 PHE A N 1
ATOM 1290 C CA . PHE A 1 172 ? -1.054 -17.309 30.502 1.00 34.03 172 PHE A CA 1
ATOM 1291 C C . PHE A 1 172 ? -1.973 -16.810 31.638 1.00 34.03 172 PHE A C 1
ATOM 1293 O O . PHE A 1 172 ? -2.078 -17.466 32.672 1.00 34.03 172 PHE A O 1
ATOM 1300 N N . MET A 1 173 ? -2.674 -15.680 31.458 1.00 38.53 173 MET A N 1
ATOM 1301 C CA . MET A 1 173 ? -3.653 -15.150 32.429 1.00 38.53 173 MET A CA 1
ATOM 1302 C C . MET A 1 173 ? -5.101 -15.068 31.898 1.00 38.53 173 MET A C 1
ATOM 1304 O O . MET A 1 173 ? -5.846 -14.151 32.250 1.00 38.53 173 MET A O 1
ATOM 1308 N N . ARG A 1 174 ? -5.539 -16.040 31.090 1.00 38.31 174 ARG A N 1
ATOM 1309 C CA . ARG A 1 174 ? -6.969 -16.346 30.904 1.00 38.31 174 ARG A CA 1
ATOM 1310 C C . ARG A 1 174 ? -7.217 -17.842 30.855 1.00 38.31 174 ARG A C 1
ATOM 1312 O O . ARG A 1 174 ? -6.460 -18.523 30.135 1.00 38.31 174 ARG A O 1
#

pLDDT: mean 80.7, std 23.54, range [34.03, 98.31]